Protein AF-A0A497ARE6-F1 (afdb_monomer_lite)

pLDDT: mean 88.15, std 14.35, range [53.44, 98.56]

Foldseek 3Di:
DVVVVVVVVVVVVVVVVPPPDDQAKDKDFDADPVRATDFQDKDWKAQPVVRDIDIDTAHPRRMDMDRQCPRPVGDDVVGDMD

Structure (mmCIF, N/CA/C/O backbone):
data_AF-A0A497ARE6-F1
#
_entry.id   AF-A0A497ARE6-F1
#
loop_
_atom_site.group_PDB
_atom_site.id
_atom_site.type_symbol
_atom_site.label_atom_id
_atom_site.label_alt_id
_atom_site.label_comp_id
_atom_site.label_asym_id
_atom_site.label_entity_id
_atom_site.label_seq_id
_atom_site.pdbx_PDB_ins_code
_atom_site.Cartn_x
_atom_site.Cartn_y
_atom_site.Cartn_z
_atom_site.occupancy
_atom_site.B_iso_or_equiv
_atom_site.auth_seq_id
_atom_site.auth_comp_id
_atom_site.auth_asym_id
_atom_site.auth_atom_id
_atom_site.pdbx_PDB_model_num
ATOM 1 N N . MET A 1 1 ? 4.560 48.521 22.853 1.00 59.78 1 MET A N 1
ATOM 2 C CA . MET A 1 1 ? 4.729 47.267 23.624 1.00 59.78 1 MET A CA 1
ATOM 3 C C . MET A 1 1 ? 3.561 46.293 23.406 1.00 59.78 1 MET A C 1
ATOM 5 O O . MET A 1 1 ? 3.784 45.223 22.867 1.00 59.78 1 MET A O 1
ATOM 9 N N . ARG A 1 2 ? 2.302 46.662 23.704 1.00 63.78 2 ARG A N 1
ATOM 10 C CA . ARG A 1 2 ? 1.134 45.744 23.639 1.00 63.78 2 ARG A CA 1
ATOM 11 C C . ARG A 1 2 ? 0.690 45.310 22.222 1.00 63.78 2 ARG A C 1
ATOM 13 O O . ARG A 1 2 ? 0.224 44.195 22.055 1.00 63.78 2 ARG A O 1
ATOM 20 N N . LYS A 1 3 ? 0.884 46.154 21.196 1.00 61.12 3 LYS A N 1
ATOM 21 C CA . LYS A 1 3 ? 0.530 45.844 19.789 1.00 61.12 3 LYS A CA 1
ATOM 22 C C . LYS A 1 3 ? 1.461 44.814 19.128 1.00 61.12 3 LYS A C 1
ATOM 24 O O . LYS A 1 3 ? 1.023 44.059 18.273 1.00 61.12 3 LYS A O 1
ATOM 29 N N . TRP A 1 4 ? 2.727 44.769 19.545 1.00 71.38 4 TRP A N 1
ATOM 30 C CA . TRP A 1 4 ? 3.723 43.843 18.995 1.00 71.38 4 TRP A CA 1
ATOM 31 C C . TRP A 1 4 ? 3.536 42.420 19.532 1.00 71.38 4 TRP A C 1
ATOM 33 O O . TRP A 1 4 ? 3.707 41.463 18.791 1.00 71.38 4 TRP A O 1
ATOM 43 N N . LEU A 1 5 ? 3.083 42.283 20.782 1.00 76.12 5 LEU A N 1
ATOM 44 C CA . LEU A 1 5 ? 2.748 40.985 21.375 1.00 76.12 5 LEU A CA 1
ATOM 45 C C . LEU A 1 5 ? 1.567 40.306 20.661 1.00 76.12 5 LEU A C 1
ATOM 47 O O . LEU A 1 5 ? 1.598 39.100 20.455 1.00 76.12 5 LEU A O 1
ATOM 51 N N . ILE A 1 6 ? 0.564 41.077 20.222 1.00 78.31 6 ILE A N 1
ATOM 52 C CA . ILE A 1 6 ? -0.581 40.554 19.454 1.00 78.31 6 ILE A CA 1
ATOM 53 C C . ILE A 1 6 ? -0.132 40.076 18.066 1.00 78.31 6 ILE A C 1
ATOM 55 O O . ILE A 1 6 ? -0.573 39.028 17.607 1.00 78.31 6 ILE A O 1
ATOM 59 N N . LEU A 1 7 ? 0.779 40.808 17.416 1.00 77.06 7 LEU A N 1
ATOM 60 C CA . LEU A 1 7 ? 1.306 40.433 16.104 1.00 77.06 7 LEU A CA 1
ATOM 61 C C . LEU A 1 7 ? 2.162 39.157 16.174 1.00 77.06 7 LEU A C 1
ATOM 63 O O . LEU A 1 7 ? 2.005 38.278 15.334 1.00 77.06 7 LEU A O 1
ATOM 67 N N . ILE A 1 8 ? 3.002 39.024 17.205 1.00 80.69 8 ILE A N 1
ATOM 68 C CA . ILE A 1 8 ? 3.804 37.813 17.451 1.00 80.69 8 ILE A CA 1
ATOM 69 C C . ILE A 1 8 ? 2.896 36.614 17.758 1.00 80.69 8 ILE A C 1
ATOM 71 O O . ILE A 1 8 ? 3.121 35.528 17.232 1.00 80.69 8 ILE A O 1
ATOM 75 N N . PHE A 1 9 ? 1.837 36.812 18.548 1.00 78.44 9 PHE A N 1
ATOM 76 C CA . PHE A 1 9 ? 0.866 35.758 18.849 1.00 78.44 9 PHE A CA 1
ATOM 77 C C . PHE A 1 9 ? 0.086 35.309 17.600 1.00 78.44 9 PHE A C 1
ATOM 79 O O . PHE A 1 9 ? -0.090 34.114 17.383 1.00 78.44 9 PHE A O 1
ATOM 86 N N . LEU A 1 10 ? -0.321 36.245 16.734 1.00 77.31 10 LEU A N 1
ATOM 87 C CA . LEU A 1 10 ? -0.989 35.935 15.463 1.00 77.31 10 LEU A CA 1
ATOM 88 C C . LEU A 1 10 ? -0.066 35.202 14.476 1.00 77.31 10 LEU A C 1
ATOM 90 O O . LEU A 1 10 ? -0.502 34.246 13.837 1.00 77.31 10 LEU A O 1
ATOM 94 N N . LEU A 1 11 ? 1.208 35.598 14.382 1.00 73.75 11 LEU A N 1
ATOM 95 C CA . LEU A 1 11 ? 2.212 34.907 13.561 1.00 73.75 11 LEU A CA 1
ATOM 96 C C . LEU A 1 11 ? 2.506 33.488 14.066 1.00 73.75 11 LEU A C 1
ATOM 98 O O . LEU A 1 11 ? 2.595 32.563 13.260 1.00 73.75 11 LEU A O 1
ATOM 102 N N . ALA A 1 12 ? 2.586 33.293 15.384 1.00 73.62 12 ALA A N 1
ATOM 103 C CA . ALA A 1 12 ? 2.750 31.967 15.979 1.00 73.62 12 ALA A CA 1
ATOM 104 C C . ALA A 1 12 ? 1.523 31.065 15.739 1.00 73.62 12 ALA A C 1
ATOM 106 O O . ALA A 1 12 ? 1.673 29.876 15.466 1.00 73.62 12 ALA A O 1
ATOM 107 N N . CYS A 1 13 ? 0.312 31.631 15.770 1.00 67.38 13 CYS A N 1
ATOM 108 C CA . CYS A 1 13 ? -0.927 30.893 15.510 1.00 67.38 13 CYS A CA 1
ATOM 109 C C . CYS A 1 13 ? -1.029 30.421 14.045 1.00 67.38 13 CYS A C 1
ATOM 111 O O . CYS A 1 13 ? -1.490 29.313 13.778 1.00 67.38 13 CYS A O 1
ATOM 113 N N . MET A 1 14 ? -0.523 31.215 13.091 1.00 64.56 14 MET A N 1
ATOM 114 C CA . MET A 1 14 ? -0.454 30.819 11.678 1.00 64.56 14 MET A CA 1
ATOM 115 C C . MET A 1 14 ? 0.530 29.663 11.424 1.00 64.56 14 MET A C 1
ATOM 117 O O . MET A 1 14 ? 0.247 28.810 10.585 1.00 64.56 14 MET A O 1
ATOM 121 N N . MET A 1 15 ? 1.640 29.574 12.170 1.00 61.12 15 MET A N 1
ATOM 122 C CA . MET A 1 15 ? 2.592 28.455 12.050 1.00 61.12 15 MET A CA 1
ATOM 123 C C . MET A 1 15 ? 2.034 27.119 12.567 1.00 61.12 15 MET A C 1
ATOM 125 O O . MET A 1 15 ? 2.411 26.067 12.058 1.00 61.12 15 MET A O 1
ATOM 129 N N . LEU A 1 16 ? 1.111 27.137 13.533 1.00 60.31 16 LEU A N 1
ATOM 130 C CA . LEU A 1 16 ? 0.503 25.916 14.079 1.00 60.31 16 LEU A CA 1
ATOM 131 C C . LEU A 1 16 ? -0.510 25.265 13.118 1.00 60.31 16 LEU A C 1
ATOM 133 O O . LEU A 1 16 ? -0.685 24.049 13.148 1.00 60.31 16 LEU A O 1
ATOM 137 N N . CYS A 1 17 ? -1.144 26.047 12.238 1.00 53.44 17 CYS A N 1
ATOM 138 C CA . CYS A 1 17 ? -2.139 25.540 11.284 1.00 53.44 17 CYS A CA 1
ATOM 139 C C . CYS A 1 17 ? -1.526 24.770 10.100 1.00 53.44 17 CYS A C 1
ATOM 141 O O . CYS A 1 17 ? -2.208 23.958 9.484 1.00 53.44 17 CYS A O 1
ATOM 14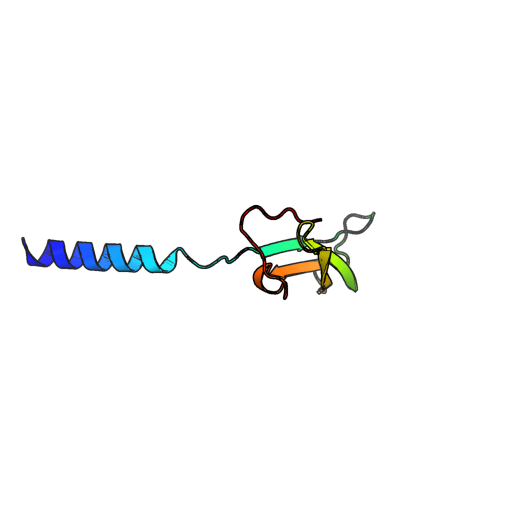3 N N . ALA A 1 18 ? -0.250 24.995 9.776 1.00 54.84 18 ALA A N 1
ATOM 144 C CA . ALA A 1 18 ? 0.393 24.392 8.604 1.00 54.84 18 ALA A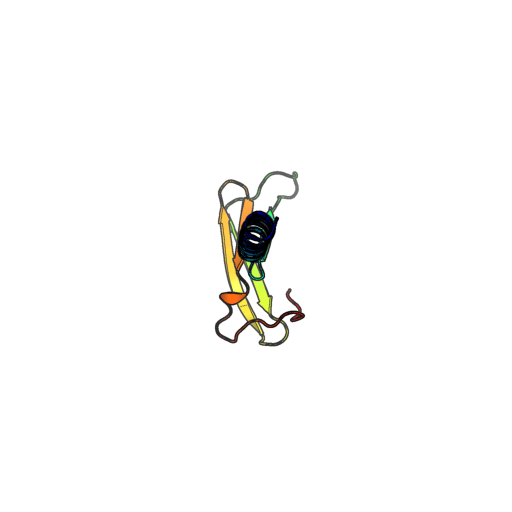 CA 1
ATOM 145 C C . ALA A 1 18 ? 0.987 22.988 8.853 1.00 54.84 18 ALA A C 1
ATOM 147 O O . ALA A 1 18 ? 1.434 22.340 7.912 1.00 54.84 18 ALA A O 1
ATOM 148 N N . ALA A 1 19 ? 1.006 22.500 10.099 1.00 54.22 19 ALA A N 1
ATOM 149 C CA . ALA A 1 19 ? 1.695 21.255 10.465 1.00 54.22 19 ALA A CA 1
ATOM 150 C C . ALA A 1 19 ? 0.862 19.969 10.273 1.00 54.22 19 ALA A C 1
ATOM 152 O O . ALA A 1 19 ? 1.373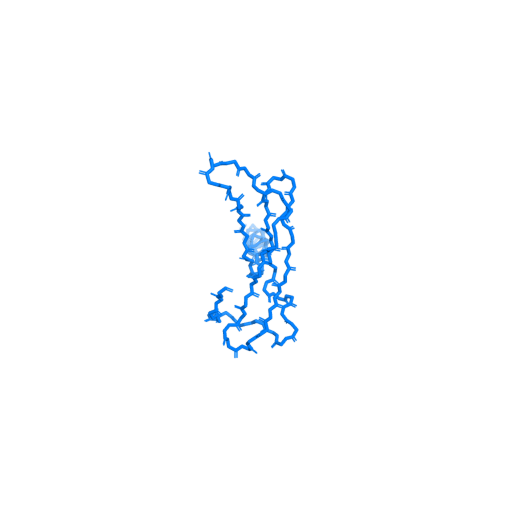 18.870 10.474 1.00 54.22 19 ALA A O 1
ATOM 153 N N . GLN A 1 20 ? -0.416 20.072 9.903 1.00 56.97 20 GLN A N 1
ATOM 154 C CA . GLN A 1 20 ? -1.329 18.927 9.833 1.00 56.97 20 GLN A CA 1
ATOM 155 C C . GLN A 1 20 ? -1.620 18.564 8.368 1.00 56.97 20 GLN A C 1
ATOM 157 O O . GLN A 1 20 ? -2.658 18.950 7.845 1.00 56.97 20 GLN A O 1
ATOM 162 N N . CYS A 1 21 ? -0.707 17.874 7.672 1.00 55.31 21 CYS A N 1
ATOM 163 C CA . CYS A 1 21 ? -0.902 17.572 6.239 1.00 55.31 21 CYS A CA 1
ATOM 164 C C . CYS A 1 21 ? -0.577 16.132 5.798 1.00 55.31 21 CYS A C 1
ATOM 166 O O . CYS A 1 21 ? -0.564 15.855 4.606 1.00 55.31 21 CYS A O 1
ATOM 168 N N . CYS A 1 22 ? -0.344 15.184 6.708 1.00 61.47 22 CYS A N 1
ATOM 169 C CA . CYS A 1 22 ? -0.063 13.802 6.291 1.00 61.47 22 CYS A CA 1
ATOM 170 C C . CYS A 1 22 ? -1.020 12.821 6.973 1.00 61.47 22 CYS A C 1
ATOM 172 O O . CYS A 1 22 ? -0.632 12.168 7.945 1.00 61.47 22 CYS A O 1
ATOM 174 N N . PRO A 1 23 ? -2.285 12.728 6.530 1.00 72.75 23 PRO A N 1
ATOM 175 C CA . PRO A 1 23 ? -3.184 11.710 7.046 1.00 72.75 23 PRO A CA 1
ATOM 176 C C . PRO A 1 23 ? -2.688 10.329 6.596 1.00 72.75 23 PRO A C 1
ATOM 178 O O . PRO A 1 23 ? -2.789 10.002 5.425 1.00 72.75 23 PRO A O 1
ATOM 181 N N . TYR A 1 24 ? -2.130 9.552 7.528 1.00 88.75 24 TYR A N 1
ATOM 182 C CA . TYR A 1 24 ? -1.849 8.107 7.455 1.00 88.75 24 TYR A CA 1
ATOM 183 C C . TYR A 1 24 ? -1.649 7.542 6.033 1.00 88.75 24 TYR A C 1
ATOM 185 O O . TYR A 1 24 ? -2.585 7.016 5.430 1.00 88.75 24 TYR A O 1
ATOM 193 N N . VAL A 1 25 ? -0.427 7.652 5.509 1.00 93.19 25 VAL A N 1
ATOM 194 C CA . VAL A 1 25 ? -0.050 7.180 4.167 1.00 93.19 25 VAL A CA 1
ATOM 195 C C . VAL A 1 25 ? 0.933 6.015 4.278 1.00 93.19 25 VAL A C 1
ATOM 197 O O . VAL A 1 25 ? 1.838 6.055 5.113 1.00 93.19 25 VAL A O 1
ATOM 200 N N . VAL A 1 26 ? 0.785 5.012 3.410 1.00 95.31 26 VAL A N 1
ATOM 201 C CA . VAL A 1 26 ? 1.792 3.967 3.166 1.00 95.31 26 VAL A CA 1
ATOM 202 C C . VAL A 1 26 ? 2.235 4.076 1.713 1.00 95.31 26 VAL A C 1
ATOM 204 O O . VAL A 1 26 ? 1.421 3.949 0.805 1.00 95.31 26 VAL A O 1
ATOM 207 N N . CYS A 1 27 ? 3.516 4.330 1.473 1.00 96.25 27 CYS A N 1
ATOM 208 C CA . CYS A 1 27 ? 4.060 4.501 0.128 1.00 96.25 27 CYS A CA 1
ATOM 209 C C . CYS A 1 27 ? 5.457 3.895 0.015 1.00 96.25 27 CYS A C 1
ATOM 211 O O . CYS A 1 27 ? 6.160 3.755 1.018 1.00 96.25 27 CYS A O 1
ATOM 213 N N . GLY A 1 28 ? 5.873 3.586 -1.208 1.00 96.94 28 GLY A N 1
ATOM 214 C CA . GLY A 1 28 ? 7.199 3.040 -1.471 1.00 96.94 28 GLY A CA 1
ATOM 215 C C . GLY A 1 28 ? 7.436 2.739 -2.944 1.00 96.94 28 GLY A C 1
ATOM 216 O O . GLY A 1 28 ? 6.646 3.123 -3.807 1.00 96.94 28 GLY A O 1
ATOM 217 N N . HIS A 1 29 ? 8.529 2.024 -3.195 1.00 98.19 29 HIS A N 1
ATOM 218 C CA . HIS A 1 29 ? 8.965 1.570 -4.512 1.00 98.19 29 HIS A CA 1
ATOM 219 C C . HIS A 1 29 ? 9.055 0.045 -4.528 1.00 98.19 29 HIS A C 1
ATOM 221 O O . HIS A 1 29 ? 9.448 -0.564 -3.531 1.00 98.19 29 HIS A O 1
ATOM 227 N N . VAL A 1 30 ? 8.721 -0.567 -5.661 1.00 98.06 30 VAL A N 1
ATOM 228 C CA . VAL A 1 30 ? 8.927 -1.997 -5.914 1.00 98.06 30 VAL A CA 1
ATOM 229 C C . VAL A 1 30 ? 10.100 -2.161 -6.873 1.00 98.06 30 VAL A C 1
ATOM 231 O O . VAL A 1 30 ? 10.167 -1.473 -7.893 1.00 98.06 30 VAL A O 1
ATOM 234 N N . TYR A 1 31 ? 11.004 -3.081 -6.543 1.00 97.94 31 TYR A N 1
ATOM 235 C CA . TYR A 1 31 ? 12.163 -3.436 -7.358 1.00 97.94 31 TYR A CA 1
ATOM 236 C C . TYR A 1 31 ? 12.083 -4.904 -7.781 1.00 97.94 31 TYR A C 1
ATOM 238 O O . TYR A 1 31 ? 11.527 -5.725 -7.047 1.00 97.94 31 TYR A O 1
ATOM 246 N N . ASP A 1 32 ? 12.624 -5.229 -8.950 1.00 96.38 32 ASP A N 1
ATOM 247 C CA . ASP A 1 32 ? 12.778 -6.608 -9.410 1.00 96.38 32 ASP A CA 1
ATOM 248 C C . ASP A 1 32 ? 14.040 -7.279 -8.824 1.00 96.38 32 ASP A C 1
ATOM 250 O O . ASP A 1 32 ? 14.763 -6.707 -8.004 1.00 96.38 32 ASP A O 1
ATOM 254 N N . GLU A 1 33 ? 14.317 -8.515 -9.246 1.00 97.12 33 GLU A N 1
ATOM 255 C CA . GLU A 1 33 ? 15.489 -9.285 -8.802 1.00 97.12 33 GLU A CA 1
ATOM 256 C C . GLU A 1 33 ? 16.841 -8.681 -9.224 1.00 97.12 33 GLU A C 1
ATOM 258 O O . GLU A 1 33 ? 17.867 -8.991 -8.616 1.00 97.12 33 GLU A O 1
ATOM 263 N N . ASN A 1 34 ? 16.845 -7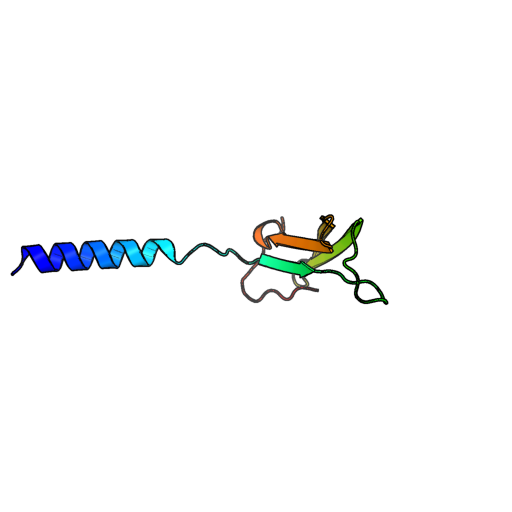.795 -10.223 1.00 97.44 34 ASN A N 1
ATOM 264 C CA . ASN A 1 34 ? 18.029 -7.089 -10.709 1.00 97.44 34 ASN A CA 1
ATOM 265 C C . ASN A 1 34 ? 18.217 -5.726 -10.021 1.00 97.44 34 ASN A C 1
ATOM 267 O O . ASN A 1 34 ? 19.229 -5.057 -10.243 1.00 97.44 34 ASN A O 1
ATOM 271 N N . GLY A 1 35 ? 17.268 -5.316 -9.172 1.00 96.75 35 GLY A N 1
ATOM 272 C CA . GLY A 1 35 ? 17.252 -4.007 -8.523 1.00 96.75 35 GLY A CA 1
ATOM 273 C C . GLY A 1 35 ? 16.703 -2.883 -9.406 1.00 96.75 35 GLY A C 1
ATOM 274 O O . GLY A 1 35 ? 16.913 -1.710 -9.087 1.00 96.75 35 GLY A O 1
ATOM 275 N N . GLU A 1 36 ? 16.008 -3.205 -10.499 1.00 97.69 36 GLU A N 1
ATOM 276 C CA . GLU A 1 36 ? 15.340 -2.230 -11.367 1.00 97.69 36 GLU A CA 1
ATOM 277 C C . GLU A 1 36 ? 13.917 -1.926 -10.875 1.00 97.69 36 GLU A C 1
ATOM 2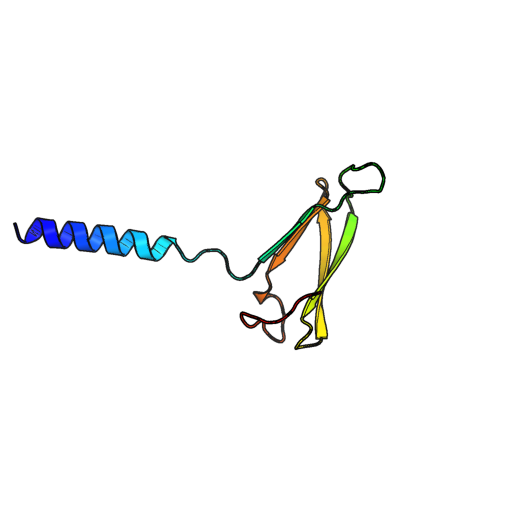79 O O . GLU A 1 36 ? 13.275 -2.757 -10.237 1.00 97.69 36 GLU A O 1
ATOM 284 N N . LEU A 1 37 ? 13.398 -0.725 -11.159 1.00 97.88 37 LEU A N 1
ATOM 285 C CA . LEU A 1 37 ? 12.048 -0.321 -10.741 1.00 97.88 37 LEU A CA 1
ATOM 286 C C . LEU A 1 37 ? 10.973 -1.126 -11.483 1.00 97.88 37 LEU A C 1
ATOM 288 O O . LEU A 1 37 ? 10.883 -1.091 -12.711 1.00 97.88 37 LEU A O 1
ATOM 292 N N . ALA A 1 38 ? 10.105 -1.797 -10.729 1.00 98.00 38 ALA A N 1
ATOM 293 C CA . ALA A 1 38 ? 9.093 -2.693 -11.273 1.00 98.00 38 ALA A CA 1
ATOM 294 C C . ALA A 1 38 ? 7.761 -1.964 -11.522 1.00 98.00 38 ALA A C 1
ATOM 296 O O . ALA A 1 38 ? 6.990 -1.685 -10.598 1.00 98.00 38 ALA A O 1
ATOM 297 N N . LYS A 1 39 ? 7.465 -1.680 -12.794 1.00 98.12 39 LYS A N 1
ATOM 298 C CA . LYS A 1 39 ? 6.194 -1.095 -13.257 1.00 98.12 39 LYS A CA 1
ATOM 299 C C . LYS A 1 39 ? 5.094 -2.151 -13.384 1.00 98.12 39 LYS A C 1
ATOM 301 O O . LYS A 1 39 ? 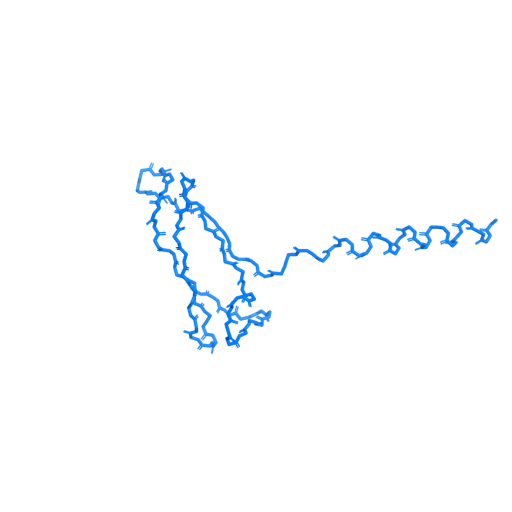5.341 -3.241 -13.890 1.00 98.12 39 LYS A O 1
ATOM 306 N N . GLY A 1 40 ? 3.852 -1.782 -13.068 1.00 97.81 40 GLY A N 1
ATOM 307 C CA . GLY A 1 40 ? 2.689 -2.624 -13.361 1.00 97.81 40 GLY A CA 1
ATOM 308 C C . GLY A 1 40 ? 2.444 -3.746 -12.350 1.00 97.81 40 GLY A C 1
ATOM 309 O O . GLY A 1 40 ? 1.654 -4.644 -12.629 1.00 97.81 40 GLY A O 1
ATOM 310 N N . VAL A 1 41 ? 3.100 -3.704 -11.189 1.00 98.06 41 VAL A N 1
ATOM 311 C CA . VAL A 1 41 ? 2.950 -4.699 -10.121 1.00 98.06 41 VAL A CA 1
ATOM 312 C C . VAL A 1 41 ? 1.744 -4.335 -9.257 1.00 98.06 41 VAL A C 1
ATOM 314 O O . VAL A 1 41 ? 1.620 -3.189 -8.830 1.00 98.06 41 VAL A O 1
ATOM 317 N N . GLU A 1 42 ? 0.849 -5.291 -8.993 1.00 98.44 42 GLU A N 1
ATOM 318 C CA . GLU A 1 42 ? -0.225 -5.111 -8.009 1.00 98.44 42 GLU A CA 1
ATOM 319 C C . GLU A 1 42 ? 0.354 -5.206 -6.593 1.00 98.44 42 GLU A C 1
ATOM 321 O O . GLU A 1 42 ? 0.917 -6.228 -6.204 1.00 98.44 42 GLU A O 1
ATOM 326 N N . VAL A 1 43 ? 0.183 -4.140 -5.818 1.00 98.44 43 VAL A N 1
ATOM 327 C CA . VAL A 1 43 ? 0.450 -4.099 -4.383 1.00 98.44 43 VAL A CA 1
ATOM 328 C C . VAL A 1 43 ? -0.898 -4.130 -3.672 1.00 98.44 43 VAL A C 1
ATOM 330 O O . VAL A 1 43 ? -1.820 -3.397 -4.042 1.00 98.44 43 VAL A O 1
ATOM 333 N N . THR A 1 44 ? -1.020 -4.980 -2.656 1.00 98.44 44 THR A N 1
ATOM 334 C CA . THR A 1 44 ? -2.205 -5.068 -1.794 1.00 98.44 44 THR A CA 1
ATOM 335 C C . THR A 1 44 ? -1.817 -4.620 -0.392 1.00 98.44 44 THR A C 1
ATOM 337 O O . THR A 1 44 ? -0.777 -5.039 0.101 1.00 98.44 44 THR A O 1
ATOM 340 N N . LEU A 1 45 ? -2.639 -3.773 0.226 1.00 98.31 45 LEU A N 1
ATOM 341 C CA . LEU A 1 45 ? -2.493 -3.342 1.615 1.00 98.31 45 LEU A CA 1
ATOM 342 C C . LEU A 1 45 ? -3.735 -3.752 2.398 1.00 98.31 45 LEU A C 1
ATOM 344 O O . LEU A 1 45 ? -4.849 -3.331 2.069 1.00 98.31 45 LEU A O 1
ATOM 348 N N . LYS A 1 46 ? -3.547 -4.523 3.461 1.00 98.25 46 LYS A N 1
ATOM 349 C CA . LYS A 1 46 ? -4.609 -5.063 4.302 1.00 98.25 46 LYS A CA 1
ATOM 350 C C . LYS A 1 46 ? -4.588 -4.434 5.684 1.00 98.25 46 LYS A C 1
ATOM 352 O O . LYS A 1 46 ? -3.565 -4.423 6.357 1.00 98.25 46 LYS A O 1
ATOM 357 N N . ASN A 1 47 ? -5.743 -3.978 6.162 1.00 98.06 47 ASN A N 1
ATOM 358 C CA . ASN A 1 47 ? -5.914 -3.644 7.574 1.00 98.06 47 ASN A CA 1
ATOM 359 C C . ASN A 1 47 ? -6.250 -4.914 8.362 1.00 98.06 47 ASN A C 1
ATOM 361 O O . ASN A 1 47 ? -7.320 -5.497 8.186 1.00 98.06 47 ASN A O 1
ATOM 365 N N . LEU A 1 48 ? -5.368 -5.334 9.268 1.00 98.06 48 LEU A N 1
ATOM 366 C CA . LEU A 1 48 ? -5.522 -6.595 9.998 1.00 98.06 48 LEU A CA 1
ATOM 367 C C . LEU A 1 48 ? -6.677 -6.583 11.008 1.00 98.06 48 LEU A C 1
ATOM 369 O O . LEU A 1 48 ? -7.198 -7.643 11.354 1.00 98.06 48 LEU A O 1
ATOM 373 N N . ARG A 1 49 ? -7.120 -5.403 11.464 1.00 97.25 49 ARG A N 1
ATOM 374 C CA . ARG A 1 49 ? -8.274 -5.282 12.367 1.00 97.25 49 ARG A CA 1
ATOM 375 C C . ARG A 1 49 ? -9.597 -5.511 11.637 1.00 97.25 49 ARG A C 1
ATOM 377 O O . ARG A 1 49 ? -10.499 -6.117 12.209 1.00 97.25 49 ARG A O 1
ATOM 384 N N . THR A 1 50 ? -9.752 -4.968 10.428 1.00 97.62 50 THR A N 1
ATOM 385 C CA . THR A 1 50 ? -11.014 -5.040 9.657 1.00 97.62 50 THR A CA 1
ATOM 386 C C . THR A 1 50 ? -11.019 -6.152 8.613 1.00 97.62 50 THR A C 1
ATOM 388 O O . THR A 1 50 ? -12.084 -6.537 8.137 1.00 97.62 50 THR A O 1
ATOM 391 N N . GLY A 1 51 ? -9.841 -6.644 8.232 1.00 97.62 51 GLY A N 1
ATOM 392 C CA . GLY A 1 51 ? -9.650 -7.535 7.093 1.00 97.62 51 GLY A CA 1
ATOM 393 C C . GLY A 1 51 ? -9.865 -6.864 5.733 1.00 97.62 51 GLY A C 1
ATOM 394 O O . GLY A 1 51 ? -9.852 -7.564 4.727 1.00 97.62 51 GLY A O 1
ATOM 395 N N . GLU A 1 52 ? -10.090 -5.547 5.684 1.00 98.12 52 GLU A N 1
ATOM 396 C CA . GLU A 1 52 ? -10.281 -4.815 4.430 1.00 98.12 52 GLU A CA 1
ATOM 397 C C . GLU A 1 52 ? -8.960 -4.666 3.673 1.00 98.12 52 GLU A C 1
ATOM 399 O O . GLU A 1 52 ? -7.916 -4.449 4.288 1.00 98.12 52 GLU A O 1
ATOM 404 N N . GLU A 1 53 ? -9.026 -4.727 2.344 1.00 98.19 53 GLU A N 1
ATOM 405 C CA . GLU A 1 53 ? -7.880 -4.602 1.447 1.00 98.19 53 GLU A CA 1
ATOM 406 C C . GLU A 1 53 ? -8.043 -3.403 0.506 1.00 98.19 53 GLU A C 1
ATOM 408 O O . GLU A 1 53 ? -9.122 -3.148 -0.034 1.00 98.19 53 GLU A O 1
ATOM 413 N N . GLN A 1 54 ? -6.945 -2.688 0.281 1.00 97.81 54 GLN A N 1
ATOM 414 C CA . GLN A 1 54 ? -6.773 -1.760 -0.831 1.00 97.81 54 GLN A CA 1
ATOM 415 C C . GLN A 1 54 ? -5.792 -2.363 -1.832 1.00 97.81 54 GLN A C 1
ATOM 417 O O . GLN A 1 54 ? -4.854 -3.056 -1.448 1.00 97.81 54 GLN A O 1
ATOM 422 N N . LYS A 1 55 ? -5.981 -2.062 -3.117 1.00 98.38 55 LYS A N 1
ATOM 423 C CA . LYS A 1 55 ? -5.104 -2.519 -4.197 1.00 98.38 55 LYS A CA 1
ATOM 424 C C . LYS A 1 55 ? -4.685 -1.348 -5.066 1.00 98.38 55 LYS A C 1
ATOM 426 O O . LYS A 1 55 ? -5.516 -0.498 -5.390 1.00 98.38 55 LYS A O 1
ATOM 431 N N . ILE A 1 56 ? -3.418 -1.320 -5.453 1.00 98.19 56 ILE A N 1
ATOM 432 C CA . ILE A 1 56 ? -2.876 -0.330 -6.383 1.00 98.19 56 ILE A CA 1
ATOM 433 C C . ILE A 1 56 ? -1.855 -0.990 -7.304 1.00 98.19 56 ILE A C 1
ATOM 435 O O . ILE A 1 56 ? -1.170 -1.931 -6.918 1.00 98.19 56 ILE A O 1
ATOM 439 N N . THR A 1 57 ? -1.746 -0.491 -8.528 1.00 98.56 57 THR A N 1
ATOM 440 C CA . THR A 1 57 ? -0.721 -0.919 -9.480 1.00 98.56 57 THR A CA 1
ATOM 441 C C . THR A 1 57 ? 0.421 0.093 -9.495 1.00 98.56 57 THR A C 1
ATOM 443 O O . THR A 1 57 ? 0.161 1.295 -9.580 1.00 98.56 57 THR A O 1
ATOM 446 N N . THR A 1 58 ? 1.672 -0.370 -9.437 1.00 98.50 58 THR A N 1
ATOM 447 C CA . THR A 1 58 ? 2.841 0.520 -9.470 1.00 98.50 58 THR A CA 1
ATOM 448 C C . THR A 1 58 ? 2.947 1.297 -10.783 1.00 98.50 58 THR A C 1
ATOM 450 O O . THR A 1 58 ? 2.652 0.777 -11.868 1.00 98.50 58 THR A O 1
ATOM 453 N N . ASN A 1 59 ? 3.386 2.555 -10.694 1.00 98.25 59 ASN A N 1
ATOM 454 C CA . ASN A 1 59 ? 3.586 3.415 -11.863 1.00 98.25 59 ASN A CA 1
ATOM 455 C C . ASN A 1 59 ? 4.883 3.075 -12.634 1.00 98.25 59 ASN A C 1
ATOM 457 O O . ASN A 1 59 ? 5.558 2.082 -12.367 1.00 98.25 59 ASN A O 1
ATOM 461 N N . ASP A 1 60 ? 5.242 3.899 -13.621 1.00 97.56 60 ASP A N 1
ATOM 462 C CA . ASP A 1 60 ? 6.458 3.748 -14.435 1.00 97.56 60 ASP A CA 1
ATOM 463 C C . ASP A 1 60 ? 7.779 3.939 -13.676 1.00 97.56 60 ASP A C 1
ATOM 465 O O . ASP A 1 60 ? 8.834 3.588 -14.198 1.00 97.56 60 ASP A O 1
ATOM 469 N N . LYS A 1 61 ? 7.715 4.427 -12.438 1.00 97.62 61 LYS A N 1
ATOM 470 C CA . LYS A 1 61 ? 8.830 4.516 -11.493 1.00 97.62 61 LYS A CA 1
ATOM 471 C C . LYS A 1 61 ? 8.744 3.459 -10.393 1.00 97.62 61 LYS A C 1
ATOM 473 O O . LYS A 1 61 ? 9.418 3.595 -9.382 1.00 97.62 61 LYS A O 1
ATOM 478 N N . GLY A 1 62 ? 7.895 2.442 -10.539 1.00 98.12 62 GLY A N 1
ATOM 479 C CA . GLY A 1 62 ? 7.700 1.412 -9.518 1.00 98.12 62 GLY A CA 1
ATOM 480 C C . GLY A 1 62 ? 7.067 1.921 -8.218 1.00 98.12 62 GLY A C 1
ATOM 481 O O . GLY A 1 62 ? 7.093 1.208 -7.220 1.00 98.12 62 GLY A O 1
ATOM 482 N N . GLU A 1 63 ? 6.510 3.135 -8.200 1.00 98.56 63 GLU A N 1
ATOM 483 C CA . GLU A 1 63 ? 5.954 3.761 -6.997 1.00 98.56 63 GLU A CA 1
ATOM 484 C C . GLU A 1 63 ? 4.530 3.287 -6.714 1.00 98.56 63 GLU A C 1
ATOM 486 O O . GLU A 1 63 ? 3.729 3.101 -7.638 1.00 98.56 63 GLU A O 1
ATOM 491 N N . PHE A 1 64 ? 4.191 3.190 -5.429 1.00 98.19 64 PHE A N 1
ATOM 492 C CA . PHE A 1 64 ? 2.823 3.032 -4.940 1.00 98.19 64 PHE A CA 1
ATOM 493 C C . PHE A 1 64 ? 2.530 3.994 -3.780 1.00 98.19 64 PHE A C 1
ATOM 495 O O . PHE A 1 64 ? 3.431 4.401 -3.042 1.00 98.19 64 PHE A O 1
ATOM 502 N N . LEU A 1 65 ? 1.251 4.331 -3.598 1.00 96.94 65 LEU A N 1
ATOM 503 C CA . LEU A 1 65 ? 0.759 5.147 -2.490 1.00 96.94 65 LEU A CA 1
ATOM 504 C C . LEU A 1 65 ? -0.639 4.684 -2.075 1.00 96.94 65 LEU A C 1
ATOM 506 O O . LEU A 1 65 ? -1.560 4.664 -2.888 1.00 96.94 65 LEU A O 1
ATOM 510 N N . PHE A 1 66 ? -0.799 4.370 -0.795 1.00 97.06 66 PHE A N 1
ATOM 511 C CA . PHE A 1 66 ? -2.077 4.117 -0.145 1.00 97.06 66 PHE A CA 1
ATOM 512 C C . PHE A 1 66 ? -2.377 5.225 0.854 1.00 97.06 66 PHE A C 1
ATOM 514 O O . PHE A 1 66 ? -1.554 5.538 1.714 1.00 97.06 66 PHE A O 1
ATOM 521 N N . GLU A 1 67 ? -3.588 5.763 0.798 1.00 95.31 67 GLU A N 1
ATOM 522 C CA . GLU A 1 67 ? -4.124 6.598 1.868 1.00 95.31 67 GLU A CA 1
ATOM 523 C C . GLU A 1 67 ? -4.961 5.696 2.777 1.00 95.31 67 GLU A C 1
ATOM 525 O O . GLU A 1 67 ? -6.000 5.166 2.370 1.00 95.31 67 GLU A O 1
ATOM 530 N N . CYS A 1 68 ? -4.547 5.512 4.030 1.00 94.31 68 CYS A N 1
ATOM 531 C CA . CYS A 1 68 ? -5.252 4.615 4.947 1.00 94.31 68 CYS A CA 1
ATOM 532 C C . CYS A 1 68 ? -6.686 5.094 5.232 1.00 94.31 68 CYS A C 1
ATOM 534 O O . CYS A 1 68 ? -7.557 4.297 5.566 1.00 94.31 68 CYS A O 1
ATOM 536 N N . LEU A 1 69 ? -6.981 6.382 5.039 1.00 92.19 69 LEU A N 1
ATOM 537 C CA . LEU A 1 69 ? -8.351 6.896 5.131 1.00 92.19 69 LEU A CA 1
ATOM 538 C C . LEU A 1 69 ? -9.290 6.351 4.041 1.00 92.19 69 LEU A C 1
ATOM 540 O O . LEU A 1 69 ? -10.506 6.448 4.199 1.00 92.19 69 LEU A O 1
ATOM 544 N N . ASN A 1 70 ? -8.762 5.737 2.977 1.00 94.75 70 ASN A N 1
ATOM 545 C CA . ASN A 1 70 ? -9.574 5.128 1.924 1.00 94.75 70 ASN A CA 1
ATOM 546 C C . ASN A 1 70 ? -10.151 3.751 2.299 1.00 94.75 70 ASN A C 1
ATOM 548 O O . ASN A 1 70 ? -11.011 3.259 1.561 1.00 94.75 70 ASN A O 1
ATOM 552 N N . PHE A 1 71 ? -9.766 3.170 3.448 1.00 95.94 71 PHE A N 1
ATOM 553 C CA . PHE A 1 71 ? -10.434 1.994 4.015 1.00 95.94 71 PHE A CA 1
ATOM 554 C C . PHE A 1 71 ? -11.885 2.359 4.364 1.00 95.94 71 PHE A C 1
ATOM 556 O O . PHE A 1 71 ? -12.142 3.200 5.228 1.00 95.94 71 PHE A O 1
ATOM 563 N N . LYS A 1 72 ? -12.854 1.729 3.700 1.00 95.50 72 LYS A N 1
ATOM 564 C CA . LYS A 1 72 ? -14.299 1.953 3.861 1.00 95.50 72 LYS A CA 1
ATOM 565 C C . LYS A 1 72 ? -14.797 1.586 5.252 1.00 95.50 72 LYS A C 1
ATOM 567 O O . LYS A 1 72 ? -15.722 2.221 5.751 1.00 95.50 72 LYS A O 1
ATOM 572 N N . GLN A 1 73 ? -14.172 0.604 5.893 1.00 95.94 73 GLN A N 1
ATOM 573 C CA . GLN A 1 73 ? -14.439 0.224 7.283 1.00 95.94 73 GLN A CA 1
ATOM 574 C C . GLN A 1 73 ? -13.701 1.121 8.295 1.00 95.94 73 GLN A C 1
ATOM 576 O O . GLN A 1 73 ? -13.836 0.942 9.510 1.00 95.94 73 GLN A O 1
ATOM 581 N N . GLY A 1 74 ? -12.939 2.100 7.799 1.00 91.38 74 GLY A N 1
ATOM 582 C CA . GLY A 1 74 ? -12.186 3.073 8.572 1.00 91.38 74 GLY A CA 1
ATOM 583 C C . GLY A 1 74 ? -10.827 2.561 9.044 1.00 91.38 74 GLY A C 1
ATOM 584 O O . GLY A 1 74 ? -10.642 1.384 9.363 1.00 91.38 74 GLY A O 1
ATOM 585 N N . PHE A 1 75 ? -9.886 3.494 9.155 1.00 93.88 75 PHE A N 1
ATOM 586 C CA . PHE A 1 75 ? -8.566 3.290 9.742 1.00 93.88 75 PHE A CA 1
ATOM 587 C C . PHE A 1 75 ? -8.459 4.002 11.092 1.00 93.88 75 PHE A C 1
ATOM 589 O O . PHE A 1 75 ? -8.962 5.118 11.258 1.00 93.88 75 PHE A O 1
ATOM 596 N N . ARG A 1 76 ? -7.793 3.369 12.059 1.00 92.62 76 ARG A N 1
ATOM 597 C CA . ARG A 1 76 ? -7.466 3.966 13.360 1.00 92.62 76 ARG A CA 1
ATOM 598 C C . ARG A 1 76 ? -5.957 4.041 13.520 1.00 92.62 76 ARG A C 1
ATOM 600 O O . ARG A 1 76 ? -5.245 3.124 13.126 1.00 92.62 76 ARG A O 1
ATOM 607 N N . ASN A 1 77 ? -5.473 5.108 14.151 1.00 90.06 77 ASN A N 1
ATOM 608 C CA . ASN A 1 77 ? -4.062 5.194 14.506 1.00 90.06 77 ASN A CA 1
ATOM 609 C C . ASN A 1 77 ? -3.672 4.001 15.395 1.00 90.06 77 ASN A C 1
ATOM 611 O O . ASN A 1 77 ? -4.304 3.782 16.430 1.00 90.06 77 ASN A O 1
ATOM 615 N N . GLY A 1 78 ? -2.653 3.248 14.981 1.00 89.94 78 GLY A N 1
ATOM 616 C CA . GLY A 1 78 ? -2.229 2.007 15.633 1.00 89.94 78 GLY A CA 1
ATOM 617 C C . GLY A 1 78 ? -2.858 0.724 15.077 1.00 89.94 78 GLY A C 1
ATOM 618 O O . GLY A 1 78 ? -2.494 -0.352 15.546 1.00 89.94 78 GLY A O 1
ATOM 619 N N . ASP A 1 79 ? -3.759 0.799 14.088 1.00 95.00 79 ASP A N 1
ATOM 620 C CA . ASP A 1 79 ? -4.165 -0.389 13.328 1.00 95.00 79 ASP A CA 1
ATOM 621 C C . ASP A 1 79 ? -2.936 -0.987 12.621 1.00 95.00 79 ASP A C 1
ATOM 623 O O . ASP A 1 79 ? -2.156 -0.271 11.990 1.00 95.00 79 ASP A O 1
ATOM 627 N N . LEU A 1 80 ? -2.773 -2.308 12.725 1.00 96.44 80 LEU A N 1
ATOM 628 C CA . LEU A 1 80 ? -1.709 -3.036 12.038 1.00 96.44 80 LEU A CA 1
ATOM 629 C C . LEU A 1 80 ? -2.082 -3.255 10.571 1.00 96.44 80 LEU A C 1
ATOM 631 O O . LEU A 1 80 ? -3.230 -3.589 10.260 1.00 96.44 80 LEU A O 1
ATOM 635 N N . LEU A 1 81 ? -1.094 -3.085 9.696 1.00 96.44 81 LEU A N 1
ATOM 636 C CA . LEU A 1 81 ? -1.223 -3.243 8.255 1.00 96.44 81 LEU A CA 1
ATOM 637 C C . LEU A 1 81 ? -0.250 -4.316 7.754 1.00 96.44 81 LEU A C 1
ATOM 639 O O . LEU A 1 81 ? 0.853 -4.425 8.295 1.00 96.44 81 LEU A O 1
ATOM 643 N N . GLU A 1 82 ? -0.667 -5.065 6.736 1.00 94.44 82 GLU A N 1
ATOM 644 C CA . GLU A 1 82 ? 0.135 -6.069 6.017 1.00 94.44 82 GLU A CA 1
ATOM 645 C C . GLU A 1 82 ? 0.033 -5.865 4.505 1.00 94.44 82 GLU A C 1
ATOM 647 O O . GLU A 1 82 ? -1.088 -5.558 4.034 1.00 94.44 82 GLU A O 1
#

Radius of gyration: 20.12 Å; chains: 1; bounding box: 32×57×38 Å

Secondary structure (DSSP, 8-state):
-HHHHHHHHHHHHHHHHTT----SEEEEE-B-TTS-B-TT-EEEEEBTTT--EEEEE--TTSEEEEEGGG-TT---TT--B-

Sequence (82 aa):
MRKWLILIFLLACMMLCAAQCCPYVVCGHVYDENGELAKGVEVTLKNLRTGEEQKITTNDKGEFLFECLNFKQGFRNGDLLE